Protein AF-A0A820NN60-F1 (afdb_monomer_lite)

Structure (mmCIF, N/CA/C/O backbone):
data_AF-A0A820NN60-F1
#
_entry.id   AF-A0A820NN60-F1
#
loop_
_atom_site.group_PDB
_atom_site.id
_atom_site.type_symbol
_atom_site.label_atom_id
_atom_site.label_alt_id
_atom_site.label_comp_id
_atom_site.label_asym_id
_atom_site.label_entity_id
_atom_site.label_seq_id
_atom_site.pdbx_PDB_ins_code
_atom_site.Cartn_x
_atom_site.Cartn_y
_atom_site.Cartn_z
_atom_site.occupancy
_atom_site.B_iso_or_equiv
_atom_site.auth_seq_id
_atom_site.auth_comp_id
_atom_site.auth_asym_id
_atom_site.auth_atom_id
_atom_site.pdbx_PDB_model_num
ATOM 1 N N . MET A 1 1 ? 10.471 -15.772 -9.011 1.00 35.72 1 MET A N 1
ATOM 2 C CA . MET A 1 1 ? 10.649 -15.099 -10.312 1.00 35.72 1 MET A CA 1
ATOM 3 C C . MET A 1 1 ? 9.968 -13.753 -10.153 1.00 35.72 1 MET A C 1
ATOM 5 O O . MET A 1 1 ? 8.747 -13.706 -10.186 1.00 35.72 1 MET A O 1
ATOM 9 N N . ASP A 1 2 ? 10.733 -12.711 -9.832 1.00 51.88 2 ASP A N 1
ATOM 10 C CA . ASP A 1 2 ? 10.185 -11.373 -9.596 1.00 51.88 2 ASP A CA 1
ATOM 11 C C . ASP A 1 2 ? 9.834 -10.758 -10.947 1.00 51.88 2 ASP A C 1
ATOM 13 O O . ASP A 1 2 ? 10.708 -10.327 -11.696 1.00 51.88 2 ASP A O 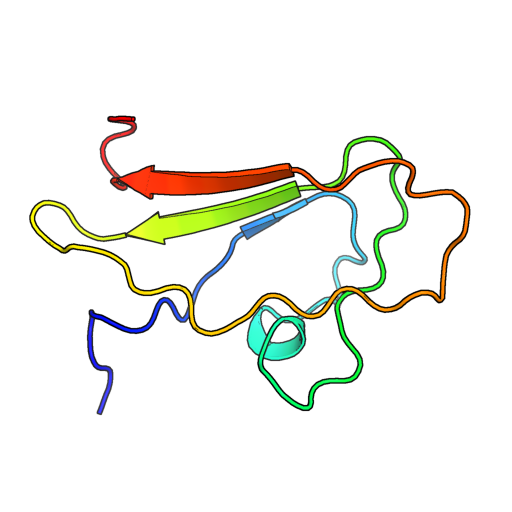1
ATOM 17 N N . SER A 1 3 ? 8.553 -10.802 -11.316 1.00 49.28 3 SER A N 1
ATOM 18 C CA . SER A 1 3 ? 8.102 -10.055 -12.484 1.00 49.28 3 SER A CA 1
ATOM 19 C C . SER A 1 3 ? 8.105 -8.576 -12.097 1.00 49.28 3 SER A C 1
ATOM 21 O O . SER A 1 3 ? 7.352 -8.210 -11.198 1.00 49.28 3 SER A O 1
ATOM 23 N N . PRO A 1 4 ? 8.868 -7.707 -12.783 1.00 55.22 4 PRO A N 1
ATOM 24 C CA . PRO A 1 4 ? 8.933 -6.272 -12.476 1.00 55.22 4 PRO A CA 1
ATOM 25 C C . PRO A 1 4 ? 7.595 -5.540 -12.707 1.00 55.22 4 PRO A C 1
ATOM 27 O O . PRO A 1 4 ? 7.460 -4.359 -12.414 1.00 55.22 4 PRO A O 1
ATOM 30 N N . GLN A 1 5 ? 6.612 -6.264 -13.243 1.00 50.62 5 GLN A N 1
ATOM 31 C CA . GLN A 1 5 ? 5.225 -5.874 -13.476 1.00 50.62 5 GLN A CA 1
ATOM 32 C C . GLN A 1 5 ? 4.384 -5.909 -12.186 1.00 50.62 5 GLN A C 1
ATOM 34 O O . GLN A 1 5 ? 3.368 -5.222 -12.100 1.00 50.62 5 GLN A O 1
ATOM 39 N N . TYR A 1 6 ? 4.798 -6.719 -11.199 1.00 53.50 6 TYR A N 1
ATOM 40 C CA . TYR A 1 6 ? 4.160 -6.827 -9.889 1.00 53.50 6 TYR A CA 1
ATOM 41 C C . TYR A 1 6 ? 4.964 -6.018 -8.879 1.00 53.50 6 TYR A C 1
ATOM 43 O O . TYR A 1 6 ? 6.158 -6.241 -8.678 1.00 53.50 6 TYR A O 1
ATOM 51 N N . ILE A 1 7 ? 4.306 -5.043 -8.260 1.00 61.94 7 ILE A N 1
ATOM 52 C CA . ILE A 1 7 ? 4.975 -4.118 -7.353 1.00 61.94 7 ILE A CA 1
ATOM 53 C C . ILE A 1 7 ? 4.992 -4.740 -5.961 1.00 61.94 7 ILE A C 1
ATOM 55 O O . ILE A 1 7 ? 3.981 -4.769 -5.267 1.00 61.94 7 ILE A O 1
ATOM 59 N N . ASN A 1 8 ? 6.162 -5.241 -5.568 1.00 63.81 8 ASN A N 1
ATOM 60 C CA . ASN A 1 8 ? 6.359 -5.958 -4.306 1.00 63.81 8 ASN A CA 1
ATOM 61 C C . ASN A 1 8 ? 6.652 -5.036 -3.108 1.00 63.81 8 ASN A C 1
ATOM 63 O O . ASN A 1 8 ? 6.689 -5.502 -1.971 1.00 63.81 8 ASN A O 1
ATOM 67 N N . ASN A 1 9 ? 6.861 -3.734 -3.343 1.00 75.25 9 ASN A N 1
ATOM 68 C CA . ASN A 1 9 ? 7.354 -2.803 -2.325 1.00 75.25 9 ASN A CA 1
ATOM 69 C C . ASN A 1 9 ? 6.515 -1.510 -2.243 1.00 75.25 9 ASN A C 1
ATOM 71 O O . ASN A 1 9 ? 7.051 -0.420 -2.459 1.00 75.25 9 ASN A O 1
ATOM 75 N N . PRO A 1 10 ? 5.204 -1.590 -1.948 1.00 80.44 10 PRO A N 1
ATOM 76 C CA . PRO A 1 10 ? 4.428 -0.418 -1.564 1.00 80.44 10 PRO A CA 1
ATOM 77 C C . PRO A 1 10 ? 5.003 0.234 -0.297 1.00 80.44 10 PRO A C 1
ATOM 79 O O . PRO A 1 10 ? 5.445 -0.440 0.635 1.00 80.44 10 PRO A O 1
ATOM 82 N N . ILE A 1 11 ? 4.944 1.560 -0.251 1.00 85.94 11 ILE A N 1
ATOM 83 C CA . ILE A 1 11 ? 5.202 2.369 0.938 1.00 85.94 11 ILE A CA 1
ATOM 84 C C . ILE A 1 11 ? 3.848 2.650 1.587 1.00 85.94 11 ILE A C 1
ATOM 86 O O . ILE A 1 11 ? 2.954 3.200 0.945 1.00 85.94 11 ILE A O 1
ATOM 90 N N . ILE A 1 12 ? 3.696 2.274 2.853 1.00 86.88 12 ILE A N 1
ATOM 91 C CA . ILE A 1 12 ? 2.451 2.422 3.611 1.00 86.88 12 ILE A CA 1
ATOM 92 C C . ILE A 1 12 ? 2.657 3.512 4.662 1.00 86.88 12 ILE A C 1
ATOM 94 O O . ILE A 1 12 ? 3.568 3.423 5.484 1.00 86.88 12 ILE A O 1
ATOM 98 N N . ILE A 1 13 ? 1.809 4.537 4.639 1.00 87.31 13 ILE A N 1
ATOM 99 C CA . ILE A 1 13 ? 1.847 5.676 5.562 1.00 87.31 13 ILE A CA 1
ATOM 100 C C . ILE A 1 13 ? 0.551 5.696 6.371 1.00 87.31 13 ILE A C 1
ATOM 102 O O . ILE A 1 13 ? -0.536 5.507 5.823 1.00 87.31 13 ILE A O 1
ATOM 106 N N . GLY A 1 14 ? 0.669 5.944 7.676 1.00 84.81 14 GLY A N 1
ATOM 107 C CA . GLY A 1 14 ? -0.474 6.033 8.583 1.00 84.81 14 GLY A CA 1
ATOM 108 C C . GLY A 1 14 ? -0.989 4.688 9.105 1.00 84.81 14 GLY A C 1
ATOM 109 O O . GLY A 1 14 ? -2.099 4.624 9.630 1.00 84.81 14 GLY A O 1
ATOM 110 N N . ALA A 1 15 ? -0.200 3.616 8.979 1.00 86.31 15 ALA A N 1
ATOM 111 C CA . ALA A 1 15 ? -0.453 2.301 9.575 1.00 86.31 15 ALA A CA 1
ATOM 112 C C . ALA A 1 15 ? 0.574 1.976 10.681 1.00 86.31 15 ALA A C 1
ATOM 114 O O . ALA A 1 15 ? 1.505 2.742 10.930 1.00 86.31 15 ALA A O 1
ATOM 115 N N . SER A 1 16 ? 0.408 0.836 11.359 1.00 85.94 16 SER A N 1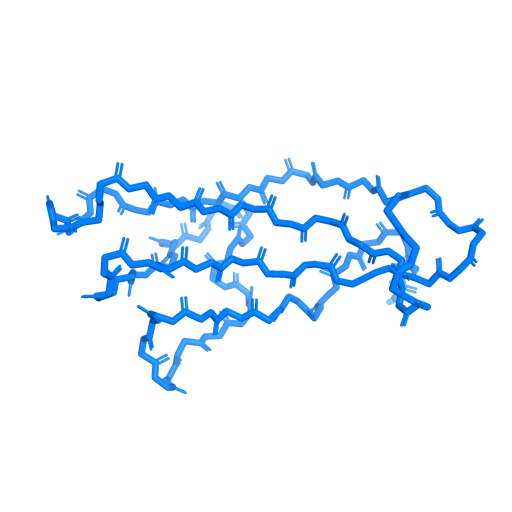
ATOM 116 C CA . SER A 1 16 ? 1.377 0.347 12.355 1.00 85.94 16 SER A CA 1
ATOM 117 C C . SER A 1 16 ? 2.773 0.174 11.741 1.00 85.94 16 SER A C 1
ATOM 119 O O . SER A 1 16 ? 2.886 -0.277 10.603 1.00 85.94 16 SER A O 1
ATOM 121 N N . SER A 1 17 ? 3.847 0.425 12.498 1.00 83.69 17 SER A N 1
ATOM 122 C CA . SER A 1 17 ? 5.222 0.128 12.052 1.00 83.69 17 SER A CA 1
ATOM 123 C C . SER A 1 17 ? 5.491 -1.369 11.854 1.00 83.69 17 SER A C 1
ATOM 125 O O . SER A 1 17 ? 6.492 -1.737 11.247 1.00 83.69 17 SER A O 1
ATOM 127 N N . LEU A 1 18 ? 4.600 -2.228 12.357 1.00 85.38 18 LEU A N 1
ATOM 128 C CA . LEU A 1 18 ? 4.624 -3.676 12.144 1.00 85.38 18 LEU A CA 1
ATOM 129 C C . LEU A 1 18 ? 3.895 -4.108 10.862 1.00 85.38 18 LEU A C 1
ATOM 131 O O . LEU A 1 18 ? 3.890 -5.297 10.558 1.00 85.38 18 LEU A O 1
ATOM 135 N N . THR A 1 19 ? 3.273 -3.173 10.137 1.00 86.69 19 THR A N 1
ATOM 136 C CA . THR A 1 19 ? 2.535 -3.471 8.902 1.00 86.69 19 THR A CA 1
ATOM 137 C C . THR A 1 19 ? 3.500 -3.931 7.815 1.00 86.69 19 THR A C 1
ATOM 139 O O . THR A 1 19 ? 4.452 -3.226 7.469 1.00 86.69 19 THR A O 1
ATOM 142 N N . SER A 1 20 ? 3.224 -5.092 7.237 1.00 85.81 20 SER A N 1
ATOM 143 C CA . SER A 1 20 ? 3.940 -5.633 6.090 1.00 85.81 20 SER A CA 1
ATOM 144 C C . SER A 1 20 ? 3.307 -5.173 4.770 1.00 85.81 20 SER A C 1
ATOM 146 O O . SER A 1 20 ? 2.083 -5.208 4.625 1.00 85.81 20 SER A O 1
ATOM 148 N N . PRO A 1 21 ? 4.114 -4.862 3.739 1.00 81.44 21 PRO A N 1
ATOM 149 C CA . PRO A 1 21 ? 3.645 -4.682 2.367 1.00 81.44 21 PRO A CA 1
ATOM 150 C C . PRO A 1 21 ? 2.736 -5.801 1.850 1.00 81.44 21 PRO A C 1
ATOM 152 O O . PRO A 1 21 ? 1.819 -5.543 1.083 1.00 81.44 21 PRO A O 1
ATOM 155 N N . SER A 1 22 ? 2.937 -7.047 2.283 1.00 82.25 22 SER A N 1
ATOM 156 C CA . SER A 1 22 ? 2.104 -8.176 1.850 1.00 82.25 22 SER A CA 1
ATOM 157 C C . SER A 1 22 ? 0.650 -8.086 2.325 1.00 82.25 22 SER A C 1
ATOM 159 O O . SER A 1 22 ? -0.201 -8.826 1.834 1.00 82.25 22 SER A O 1
ATOM 161 N N . GLU A 1 23 ? 0.347 -7.207 3.281 1.00 83.88 23 GLU A N 1
ATOM 162 C CA . GLU A 1 23 ? -1.001 -7.031 3.817 1.00 83.88 23 GLU A CA 1
ATOM 163 C C . GLU A 1 23 ? -1.967 -6.359 2.830 1.00 83.88 23 GLU A C 1
ATOM 165 O O . GLU A 1 23 ? -3.175 -6.485 2.999 1.00 83.88 23 GLU A O 1
ATOM 170 N N . ILE A 1 24 ? -1.478 -5.716 1.758 1.00 79.56 24 ILE A N 1
ATOM 171 C CA . ILE A 1 24 ? -2.355 -5.158 0.707 1.00 79.56 24 ILE A CA 1
ATOM 172 C C . ILE A 1 24 ? -2.779 -6.188 -0.352 1.00 79.56 24 ILE A C 1
ATOM 174 O O . ILE A 1 24 ? -3.627 -5.882 -1.195 1.00 79.56 24 ILE A O 1
ATOM 178 N N . ASN A 1 25 ? -2.184 -7.386 -0.337 1.00 77.81 25 ASN A N 1
ATOM 179 C CA . ASN A 1 25 ? -2.400 -8.405 -1.360 1.00 77.81 25 ASN A CA 1
ATOM 180 C C . ASN A 1 25 ? -3.821 -8.999 -1.301 1.00 77.81 25 ASN A C 1
ATOM 182 O O . ASN A 1 25 ? -4.420 -9.069 -0.222 1.00 77.81 25 ASN A O 1
ATOM 186 N N . PRO A 1 26 ? -4.353 -9.497 -2.437 1.00 70.06 26 PRO A N 1
ATOM 187 C CA . PRO A 1 26 ? -5.627 -10.206 -2.440 1.00 70.06 26 PRO A CA 1
ATOM 188 C C . PRO A 1 26 ? -5.621 -11.375 -1.446 1.00 70.06 26 PRO A C 1
ATOM 190 O O . PRO A 1 26 ? -4.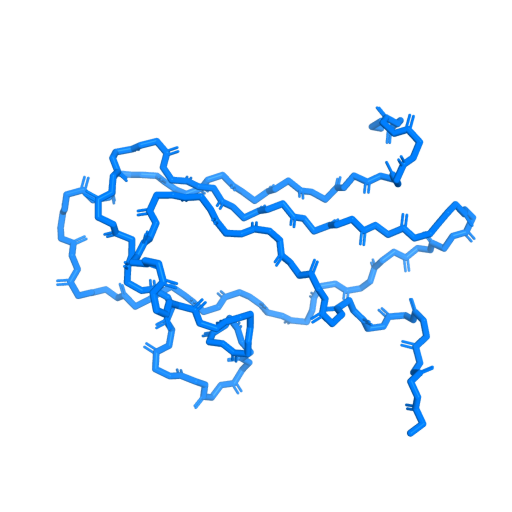667 -12.149 -1.392 1.00 70.06 26 PRO A O 1
ATOM 193 N N . GLY A 1 27 ? -6.705 -11.517 -0.6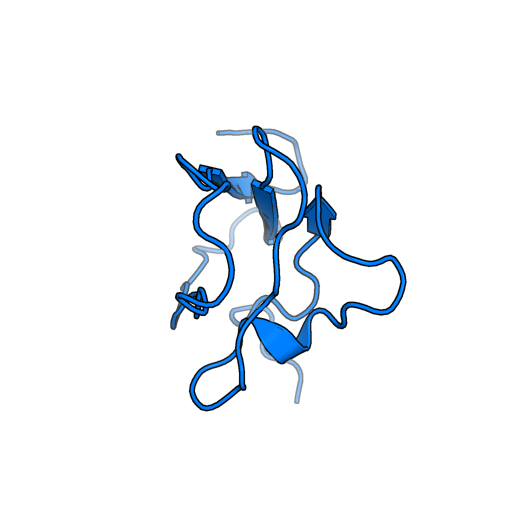80 1.00 72.75 27 GLY A N 1
ATOM 194 C CA . GLY A 1 27 ? -6.856 -12.583 0.318 1.00 72.75 27 GLY A CA 1
ATOM 195 C C . GLY A 1 27 ? -6.135 -12.334 1.646 1.00 72.75 27 GLY A C 1
ATOM 196 O O . GLY A 1 27 ? -6.214 -13.186 2.527 1.00 72.75 27 GLY A O 1
ATOM 197 N N . SER A 1 28 ? -5.460 -11.192 1.804 1.00 80.50 28 SER A N 1
ATOM 198 C CA . SER A 1 28 ? -4.944 -10.754 3.099 1.00 80.50 28 SER A CA 1
ATOM 199 C C . SER A 1 28 ? -6.044 -10.172 3.992 1.00 80.50 28 SER A C 1
ATOM 201 O O . SER A 1 28 ? -7.096 -9.745 3.513 1.00 80.50 28 SER A O 1
ATOM 203 N N . ASP A 1 29 ? -5.757 -10.087 5.292 1.00 80.38 29 ASP A N 1
ATOM 204 C CA . ASP A 1 29 ? -6.588 -9.393 6.279 1.00 80.38 29 ASP A CA 1
ATOM 205 C C . ASP A 1 29 ? -6.664 -7.875 6.041 1.00 80.38 29 ASP A C 1
ATOM 207 O O . ASP A 1 29 ? -7.518 -7.215 6.641 1.00 80.38 29 ASP A O 1
ATOM 211 N N . GLY A 1 30 ? -5.813 -7.335 5.161 1.00 79.50 30 GLY A N 1
ATOM 212 C CA . GLY A 1 30 ? -5.776 -5.926 4.793 1.00 79.50 30 GLY A CA 1
ATOM 213 C C . GLY A 1 30 ? -4.977 -5.065 5.777 1.00 79.50 30 GLY A C 1
ATOM 214 O O . GLY A 1 30 ? -4.758 -5.439 6.926 1.00 79.50 30 GLY A O 1
ATOM 215 N N . VAL A 1 31 ? -4.584 -3.868 5.338 1.00 82.38 31 VAL A N 1
ATOM 216 C CA . VAL A 1 31 ? -3.822 -2.915 6.164 1.00 82.38 31 VAL A CA 1
ATOM 217 C C . VAL A 1 31 ? -4.730 -2.104 7.092 1.00 82.38 31 VAL A C 1
ATOM 219 O O . VAL A 1 31 ? -5.603 -1.366 6.639 1.00 82.38 31 VAL A O 1
ATOM 222 N N . ASP A 1 32 ? -4.483 -2.170 8.399 1.00 82.38 32 ASP A N 1
ATOM 223 C CA . ASP A 1 32 ? -5.204 -1.377 9.402 1.00 82.38 32 ASP A CA 1
ATOM 224 C C . ASP A 1 32 ? -4.580 0.018 9.588 1.00 82.38 32 ASP A C 1
ATOM 226 O O . ASP A 1 32 ? -3.655 0.232 10.379 1.00 82.38 32 ASP A O 1
ATOM 230 N N . PHE A 1 33 ? -5.116 0.984 8.845 1.00 82.44 33 PHE A N 1
ATOM 231 C CA . PHE A 1 33 ? -4.740 2.390 8.937 1.00 82.44 33 PHE A CA 1
ATOM 232 C C . PHE A 1 33 ? -5.269 3.041 10.224 1.00 82.44 33 PHE A C 1
ATOM 234 O O . PHE A 1 33 ? -6.434 2.893 10.602 1.00 82.44 33 PHE A O 1
ATOM 241 N N . LYS A 1 34 ? -4.400 3.788 10.907 1.00 80.88 34 LYS A N 1
ATOM 242 C CA . LYS A 1 34 ? -4.676 4.478 12.177 1.00 80.88 34 LYS A CA 1
ATOM 243 C C . LYS A 1 34 ? -4.803 5.990 12.020 1.00 80.88 34 LYS A C 1
ATOM 245 O O . LYS A 1 34 ? -5.367 6.640 12.899 1.00 80.88 34 LYS A O 1
ATOM 250 N N . GLU A 1 35 ? -4.308 6.549 10.918 1.00 81.19 35 GLU A N 1
ATOM 251 C CA . GLU A 1 35 ? -4.260 7.994 10.701 1.00 81.19 35 GLU A CA 1
ATOM 252 C C . GLU A 1 35 ? -5.285 8.478 9.669 1.00 81.19 35 GLU A C 1
ATOM 254 O O . GLU A 1 35 ? -5.599 7.796 8.692 1.00 81.19 35 GLU A O 1
ATOM 259 N N . LYS A 1 36 ? -5.774 9.712 9.851 1.00 75.06 36 LYS A N 1
ATOM 260 C CA . LYS A 1 36 ? -6.783 10.331 8.974 1.00 75.06 36 LYS A CA 1
ATOM 261 C C . LYS A 1 36 ? -6.293 10.553 7.536 1.00 75.06 36 LYS A C 1
ATOM 263 O O . LYS A 1 36 ? -7.102 10.531 6.617 1.00 75.06 36 LYS A O 1
ATOM 268 N N . ASN A 1 37 ? -4.9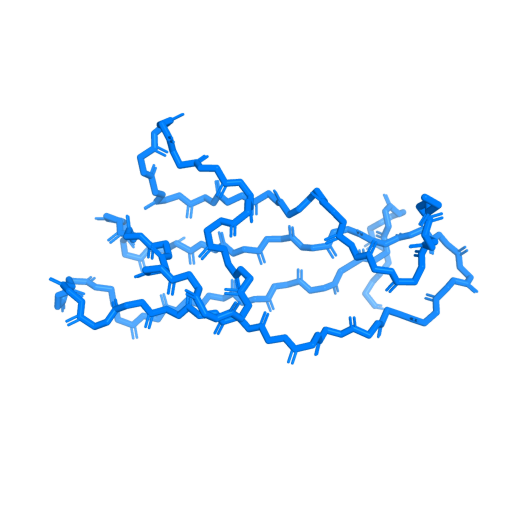89 10.771 7.355 1.00 79.38 37 ASN A N 1
ATOM 269 C CA . ASN A 1 37 ? -4.358 11.061 6.062 1.00 79.38 37 ASN A CA 1
ATOM 270 C C . ASN A 1 37 ? -3.449 9.909 5.616 1.00 79.38 37 ASN A C 1
ATOM 272 O O . ASN A 1 37 ? -2.334 10.128 5.146 1.00 79.38 37 ASN A O 1
ATOM 276 N N . SER A 1 38 ? -3.919 8.681 5.815 1.00 84.25 38 SER A N 1
ATOM 277 C CA . SER A 1 38 ? -3.178 7.486 5.434 1.00 84.25 38 SER A CA 1
ATOM 278 C C . SER A 1 38 ? -3.053 7.349 3.916 1.00 84.25 38 SER A C 1
ATOM 280 O O . SER A 1 38 ? -3.951 7.740 3.160 1.00 84.25 38 SER A O 1
ATOM 282 N N . SER A 1 39 ? -1.945 6.772 3.458 1.00 83.81 39 SER A N 1
ATOM 283 C CA . SER A 1 39 ? -1.697 6.580 2.031 1.00 83.81 39 SER A CA 1
ATOM 284 C C . SER A 1 39 ? -0.894 5.321 1.737 1.00 83.81 39 SER A C 1
ATOM 286 O O . SER A 1 39 ? -0.145 4.811 2.573 1.00 83.81 39 SER A O 1
ATOM 288 N N . VAL A 1 40 ? -1.071 4.825 0.515 1.00 85.00 40 VAL A N 1
ATOM 289 C CA . VAL A 1 40 ? -0.240 3.769 -0.061 1.00 85.00 40 VAL A CA 1
ATOM 290 C C . VAL A 1 40 ? 0.402 4.334 -1.316 1.00 85.00 40 VAL A C 1
ATOM 292 O O . VAL A 1 40 ? -0.296 4.740 -2.248 1.00 85.00 40 VAL A O 1
ATOM 295 N N . ILE A 1 41 ? 1.730 4.372 -1.332 1.00 83.00 41 ILE A N 1
ATOM 296 C CA . ILE A 1 41 ? 2.516 4.811 -2.483 1.00 83.00 41 ILE A CA 1
ATOM 297 C C . ILE A 1 41 ? 3.122 3.577 -3.127 1.00 83.00 41 ILE A C 1
ATOM 299 O O . ILE A 1 41 ? 3.807 2.792 -2.474 1.00 83.00 41 ILE A O 1
ATOM 303 N N . ILE A 1 42 ? 2.868 3.409 -4.415 1.00 80.25 42 ILE A N 1
ATOM 304 C CA . ILE A 1 42 ? 3.268 2.227 -5.164 1.00 80.25 42 ILE A CA 1
ATOM 305 C C . ILE A 1 42 ? 4.238 2.681 -6.263 1.00 80.25 42 ILE A C 1
ATOM 307 O O . ILE A 1 42 ? 3.789 3.117 -7.329 1.00 80.25 42 ILE A O 1
ATOM 311 N N . PRO A 1 43 ? 5.561 2.647 -6.003 1.00 75.81 43 PRO A N 1
ATOM 312 C CA . PRO A 1 43 ? 6.552 3.062 -6.983 1.00 75.81 43 PRO A CA 1
ATOM 313 C C . PRO A 1 43 ? 6.718 1.998 -8.070 1.00 75.81 43 PRO A C 1
ATOM 315 O O . PRO A 1 43 ? 6.775 0.803 -7.777 1.00 75.81 43 PRO A O 1
ATOM 318 N N . PHE A 1 44 ? 6.856 2.430 -9.321 1.00 75.56 44 PHE A N 1
ATOM 319 C CA . PHE A 1 44 ? 7.185 1.541 -10.437 1.00 75.56 44 PHE A CA 1
ATOM 320 C C . PHE A 1 44 ? 8.414 2.025 -11.209 1.00 75.56 44 PHE A C 1
ATOM 322 O O . PHE A 1 44 ? 8.761 3.209 -11.198 1.00 75.56 44 PHE A O 1
ATOM 329 N N . ALA A 1 45 ? 9.107 1.084 -11.853 1.00 74.81 45 ALA A N 1
ATOM 330 C CA . ALA A 1 45 ? 10.296 1.385 -12.637 1.00 74.81 45 ALA A CA 1
ATOM 331 C C . ALA A 1 45 ? 9.941 2.194 -13.899 1.00 74.81 45 ALA A C 1
ATOM 333 O O . ALA A 1 45 ? 8.906 1.929 -14.514 1.00 74.81 45 ALA A O 1
ATOM 334 N N . PRO A 1 46 ? 10.803 3.131 -14.332 1.00 72.62 46 PRO A N 1
ATOM 335 C CA . PRO A 1 46 ? 10.569 3.882 -15.555 1.00 72.62 46 PRO A CA 1
ATOM 336 C C . PRO A 1 46 ? 10.341 3.002 -16.782 1.00 72.62 46 PRO A C 1
ATOM 338 O O . PRO A 1 46 ? 10.991 1.969 -16.949 1.00 72.62 46 PRO A O 1
ATOM 341 N N . GLY A 1 47 ? 9.423 3.424 -17.652 1.00 73.94 47 GLY A N 1
ATOM 342 C CA . GLY A 1 47 ? 9.082 2.686 -18.874 1.00 73.94 47 GLY A CA 1
ATOM 343 C C . GLY A 1 47 ? 8.289 1.389 -18.657 1.00 73.94 47 GLY A C 1
ATOM 344 O O . GLY A 1 47 ? 8.075 0.654 -19.621 1.00 73.94 47 GLY A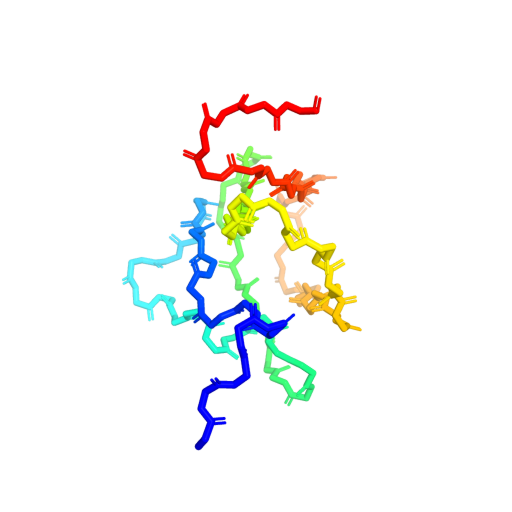 O 1
ATOM 345 N N . ILE A 1 48 ? 7.831 1.106 -17.431 1.00 72.19 48 ILE A N 1
ATOM 346 C CA . ILE A 1 48 ? 6.890 0.018 -17.136 1.00 72.19 48 ILE A CA 1
ATOM 347 C C . ILE A 1 48 ? 5.488 0.591 -16.941 1.00 72.19 48 ILE A C 1
ATOM 349 O O . ILE A 1 48 ? 5.302 1.581 -16.242 1.00 72.19 48 ILE A O 1
ATOM 353 N N . THR A 1 49 ? 4.483 -0.054 -17.532 1.00 72.19 49 THR A N 1
ATOM 354 C CA . THR A 1 49 ? 3.082 0.190 -17.176 1.00 72.19 49 THR A CA 1
ATOM 355 C C . THR A 1 49 ? 2.744 -0.650 -15.944 1.00 72.19 49 THR A C 1
ATOM 357 O O . THR A 1 49 ? 2.747 -1.879 -16.043 1.00 72.19 49 THR A O 1
ATOM 360 N N . PRO A 1 50 ? 2.480 -0.036 -14.779 1.00 65.44 50 PRO A N 1
ATOM 361 C CA . PRO A 1 50 ? 2.146 -0.792 -13.581 1.00 65.44 50 PRO A CA 1
ATOM 362 C C . PRO A 1 50 ? 0.761 -1.432 -13.728 1.00 65.44 50 PRO A C 1
ATOM 364 O O . PRO A 1 50 ? -0.174 -0.803 -14.225 1.00 65.44 50 PRO A O 1
ATOM 367 N N . ILE A 1 51 ? 0.609 -2.667 -13.250 1.00 65.88 51 ILE A N 1
ATOM 368 C CA . ILE A 1 51 ? -0.701 -3.303 -13.079 1.00 65.88 51 ILE A CA 1
ATOM 369 C C . ILE A 1 51 ? -0.950 -3.441 -11.581 1.00 65.88 51 ILE A C 1
ATOM 371 O O . ILE A 1 51 ? -0.259 -4.188 -10.889 1.00 65.88 51 ILE A O 1
ATOM 375 N N . LEU A 1 52 ? -1.955 -2.727 -11.077 1.00 67.50 52 LEU A N 1
ATOM 376 C CA . LEU A 1 52 ? -2.402 -2.869 -9.698 1.00 67.50 52 LEU A CA 1
ATOM 377 C C . LEU A 1 52 ? -3.514 -3.920 -9.639 1.00 67.50 52 LEU A C 1
ATOM 379 O O . LEU A 1 52 ? -4.631 -3.668 -10.081 1.00 67.50 52 LEU A O 1
ATOM 383 N N . ALA A 1 53 ? -3.201 -5.103 -9.108 1.00 58.56 53 ALA A N 1
ATOM 384 C CA . ALA A 1 53 ? -4.153 -6.213 -9.060 1.00 58.56 53 ALA A CA 1
ATOM 385 C C . ALA A 1 53 ? -5.274 -5.990 -8.027 1.00 58.56 53 ALA A C 1
ATOM 387 O O . ALA A 1 53 ? -6.438 -6.257 -8.315 1.00 58.56 53 ALA A O 1
ATOM 388 N N . SER A 1 54 ? -4.940 -5.487 -6.835 1.00 65.31 54 SER A N 1
ATOM 389 C CA . SER A 1 54 ? -5.914 -5.082 -5.814 1.00 65.31 54 SER A CA 1
ATOM 390 C C . SER A 1 54 ? -5.242 -4.293 -4.693 1.00 65.31 54 SER A C 1
ATOM 392 O O . SER A 1 54 ? -4.063 -4.507 -4.422 1.00 65.31 54 SER A O 1
ATOM 394 N N . ILE A 1 55 ? -6.016 -3.479 -3.975 1.00 65.31 55 ILE A N 1
ATOM 395 C CA . ILE A 1 55 ? -5.653 -2.987 -2.641 1.00 65.31 55 ILE A CA 1
ATOM 396 C C . ILE A 1 55 ? -6.780 -3.378 -1.693 1.00 65.31 55 ILE A C 1
ATOM 398 O O . ILE A 1 55 ? -7.913 -2.920 -1.849 1.00 65.31 55 ILE A O 1
ATOM 402 N N . ALA A 1 56 ? -6.471 -4.241 -0.729 1.00 68.12 56 ALA A N 1
ATOM 403 C CA . ALA A 1 56 ? -7.404 -4.606 0.326 1.00 68.12 56 ALA A CA 1
ATOM 404 C C . ALA A 1 56 ? -7.316 -3.596 1.480 1.00 68.12 56 ALA A C 1
ATOM 406 O O . ALA A 1 56 ? -6.273 -3.450 2.118 1.00 68.12 56 ALA A O 1
ATOM 407 N N . VAL A 1 57 ? -8.430 -2.917 1.760 1.00 66.44 57 VAL A N 1
ATOM 408 C CA . VAL A 1 57 ? -8.588 -2.062 2.941 1.00 66.44 57 VAL A CA 1
ATOM 409 C C . VAL A 1 57 ? -9.619 -2.715 3.865 1.00 66.44 57 VAL A C 1
ATOM 411 O O . VAL A 1 57 ? -10.787 -2.823 3.487 1.00 66.44 57 VAL A O 1
ATOM 414 N N . PRO A 1 58 ? -9.232 -3.156 5.071 1.00 64.94 58 PRO A N 1
ATOM 415 C CA . PRO A 1 58 ? -10.157 -3.722 6.028 1.00 64.94 58 PRO A CA 1
ATOM 416 C C . PRO A 1 58 ? -11.025 -2.627 6.638 1.00 64.94 58 PRO A C 1
ATOM 418 O O . PRO A 1 58 ? -10.538 -1.626 7.161 1.00 64.94 58 PRO A O 1
ATOM 421 N N . ASN A 1 59 ? -12.334 -2.864 6.661 1.00 60.91 59 ASN A N 1
ATOM 422 C CA . ASN A 1 59 ? -13.304 -2.010 7.343 1.00 60.91 59 ASN A CA 1
ATOM 423 C C . ASN A 1 59 ? -13.288 -2.243 8.870 1.00 60.91 59 ASN A C 1
ATOM 425 O O . ASN A 1 59 ? -14.310 -2.558 9.476 1.00 60.91 59 ASN A O 1
ATOM 429 N N . LYS A 1 60 ? -12.103 -2.192 9.488 1.00 61.09 60 LYS A N 1
ATOM 430 C CA . LYS A 1 60 ? -11.927 -2.398 10.937 1.00 61.09 60 LYS A CA 1
ATOM 431 C C . LYS A 1 60 ? -11.826 -1.080 11.707 1.00 61.09 60 LYS A C 1
ATOM 433 O O . LYS A 1 60 ? -12.000 -1.083 12.920 1.00 61.09 60 LYS A O 1
ATOM 438 N N . ASN A 1 61 ? -11.575 0.038 11.022 1.00 56.59 61 ASN A N 1
ATOM 439 C CA . ASN A 1 61 ? -11.285 1.316 11.662 1.00 56.59 61 ASN A CA 1
ATOM 440 C C . ASN A 1 61 ? -12.099 2.458 11.033 1.00 56.59 61 ASN A C 1
ATOM 442 O O . ASN A 1 61 ? -11.828 2.899 9.920 1.00 56.59 61 ASN A O 1
ATOM 446 N N . THR A 1 62 ? -13.100 2.955 11.763 1.00 53.66 62 THR A N 1
ATOM 447 C CA . THR A 1 62 ? -14.056 3.979 11.295 1.00 53.66 62 THR A CA 1
ATOM 448 C C . THR A 1 62 ? -13.479 5.398 11.237 1.00 53.66 62 THR A C 1
ATOM 450 O O . THR A 1 62 ? -14.171 6.317 10.817 1.00 53.66 62 THR A O 1
ATOM 453 N N . ASN A 1 63 ? -12.231 5.598 11.674 1.00 59.28 63 ASN A N 1
ATOM 454 C CA . ASN A 1 63 ? -11.568 6.910 11.703 1.00 59.28 63 ASN A CA 1
ATOM 455 C C . ASN A 1 63 ? -10.813 7.243 10.404 1.00 59.28 63 ASN A C 1
ATOM 457 O O . ASN A 1 63 ? -10.269 8.341 10.259 1.00 59.28 63 ASN A O 1
ATOM 461 N N . VAL A 1 64 ? -10.767 6.298 9.464 1.00 61.62 64 VAL A N 1
ATOM 462 C CA . VAL A 1 64 ? -10.136 6.469 8.157 1.00 61.62 64 VAL A CA 1
ATOM 463 C C . VAL A 1 64 ? -11.210 6.934 7.183 1.00 61.62 64 VAL A C 1
ATOM 465 O O . VAL A 1 64 ? -11.967 6.138 6.637 1.00 61.62 64 VAL A O 1
ATOM 468 N N . ASN A 1 65 ? -11.304 8.248 6.988 1.00 64.06 65 ASN A N 1
ATOM 469 C CA . ASN A 1 65 ? -12.306 8.825 6.089 1.00 64.06 65 ASN A CA 1
ATOM 470 C C . ASN A 1 65 ? -11.952 8.631 4.607 1.00 64.06 65 ASN A C 1
ATOM 472 O O . ASN A 1 65 ? -12.843 8.637 3.763 1.00 64.06 65 ASN A O 1
ATOM 476 N N . ASN A 1 66 ? -10.659 8.526 4.285 1.00 68.56 66 ASN A N 1
ATOM 477 C CA . ASN A 1 66 ? -10.157 8.371 2.925 1.00 68.56 66 ASN A CA 1
ATOM 478 C C . ASN A 1 66 ? -8.774 7.708 2.945 1.00 68.56 66 ASN A C 1
ATOM 480 O O . ASN A 1 66 ? -7.987 7.962 3.857 1.00 68.56 66 ASN A O 1
ATOM 484 N N . ILE A 1 67 ? -8.464 6.914 1.921 1.00 69.69 67 ILE A N 1
ATOM 485 C CA . ILE A 1 67 ? -7.106 6.422 1.658 1.00 69.69 67 ILE A CA 1
ATOM 486 C C . ILE A 1 67 ? -6.734 6.868 0.256 1.00 69.69 67 ILE A C 1
ATOM 488 O O . ILE A 1 67 ? -7.428 6.552 -0.711 1.00 69.69 67 ILE A O 1
ATOM 492 N N . THR A 1 68 ? -5.625 7.592 0.149 1.00 78.19 68 THR A N 1
ATOM 493 C CA . THR A 1 68 ? -5.082 7.973 -1.153 1.00 78.19 68 THR A CA 1
ATOM 494 C C . THR A 1 68 ? -4.128 6.890 -1.628 1.00 78.19 68 THR A C 1
ATOM 496 O O . THR A 1 68 ? -3.145 6.570 -0.957 1.00 78.19 68 THR A O 1
ATOM 499 N N . VAL A 1 69 ? -4.421 6.341 -2.802 1.00 76.88 69 VAL A N 1
ATOM 500 C CA . VAL A 1 69 ? -3.526 5.429 -3.510 1.00 76.88 69 VAL A CA 1
ATOM 501 C C . VAL A 1 69 ? -2.813 6.231 -4.582 1.00 76.88 69 VAL A C 1
ATOM 503 O O . VAL A 1 69 ? -3.452 6.738 -5.504 1.00 76.88 69 VAL A O 1
ATOM 506 N N . THR A 1 70 ? -1.494 6.327 -4.465 1.00 80.38 70 THR A N 1
ATOM 507 C CA . THR A 1 70 ? -0.667 7.035 -5.441 1.00 80.38 70 THR A CA 1
ATOM 508 C C . THR A 1 70 ? 0.228 6.033 -6.157 1.00 80.38 70 THR A C 1
ATOM 510 O O . THR A 1 70 ? 1.076 5.388 -5.541 1.00 80.38 70 THR A O 1
ATOM 513 N N . ILE A 1 71 ? 0.041 5.910 -7.470 1.00 76.44 71 ILE A N 1
ATOM 514 C CA . ILE A 1 71 ? 0.913 5.131 -8.352 1.00 76.44 71 ILE A CA 1
ATOM 515 C C . ILE A 1 71 ? 1.814 6.138 -9.062 1.00 76.44 71 ILE A C 1
ATOM 517 O O . ILE A 1 71 ? 1.314 7.035 -9.738 1.00 76.44 71 ILE A O 1
ATOM 521 N N . THR A 1 72 ? 3.127 6.046 -8.870 1.00 75.56 72 THR A N 1
ATOM 522 C CA . THR A 1 72 ? 4.067 7.054 -9.392 1.00 75.56 72 THR A CA 1
ATOM 523 C C . THR A 1 72 ? 5.316 6.381 -9.927 1.00 75.56 72 THR A C 1
ATOM 525 O O . THR A 1 72 ? 5.825 5.427 -9.333 1.00 75.56 72 THR A O 1
ATOM 528 N N . GLU A 1 73 ? 5.809 6.874 -11.061 1.00 77.25 73 GLU A N 1
ATOM 529 C CA . GLU A 1 73 ? 7.095 6.440 -11.596 1.00 77.25 73 GLU A CA 1
ATOM 530 C C . GLU A 1 73 ? 8.174 6.796 -10.562 1.00 77.25 73 GLU A C 1
ATOM 532 O O . GLU A 1 73 ? 8.139 7.883 -9.990 1.00 77.25 73 GLU A O 1
ATOM 537 N N . ALA A 1 74 ? 9.149 5.923 -10.296 1.00 64.62 74 ALA A N 1
ATOM 538 C CA . ALA A 1 74 ? 10.189 6.180 -9.286 1.00 64.62 74 ALA A CA 1
ATOM 539 C C . ALA A 1 74 ? 10.989 7.487 -9.524 1.00 64.62 74 ALA A C 1
ATOM 541 O O . ALA A 1 74 ? 11.659 7.981 -8.621 1.00 64.62 74 ALA A O 1
ATOM 542 N N . SER A 1 75 ? 10.895 8.059 -10.729 1.00 66.12 75 SER A N 1
ATOM 543 C CA . SER A 1 75 ? 11.417 9.375 -11.121 1.00 66.12 75 SER A CA 1
ATOM 544 C C . SER A 1 75 ? 10.623 10.571 -10.553 1.00 66.12 75 SER A C 1
ATOM 546 O O . SER A 1 75 ? 11.066 11.711 -10.687 1.00 66.12 75 SER A O 1
ATOM 548 N N . GLY A 1 76 ? 9.446 10.338 -9.961 1.00 52.53 76 GLY A N 1
ATOM 549 C CA . GLY A 1 76 ? 8.503 11.369 -9.520 1.00 52.53 76 GLY A CA 1
ATOM 550 C C . GLY A 1 76 ? 7.606 11.928 -10.629 1.00 52.53 76 GLY A C 1
ATOM 551 O O . GLY A 1 76 ? 6.868 12.882 -10.381 1.00 52.53 76 GLY A O 1
ATOM 552 N N . LYS A 1 77 ? 7.653 11.372 -11.847 1.00 54.53 77 LYS A N 1
ATOM 553 C CA . LYS A 1 77 ? 6.766 11.781 -12.939 1.00 54.53 77 LYS A CA 1
ATOM 554 C C . LYS A 1 77 ? 5.385 11.144 -12.746 1.00 54.53 77 LYS A C 1
ATOM 556 O O . LYS A 1 77 ? 5.272 9.924 -12.613 1.00 54.53 77 LYS A O 1
ATOM 561 N N . ILE A 1 78 ? 4.365 11.999 -12.675 1.00 48.06 78 ILE A N 1
ATOM 562 C CA . ILE A 1 78 ? 2.944 11.621 -12.661 1.00 48.06 78 ILE A CA 1
ATOM 563 C C . ILE A 1 78 ? 2.464 11.516 -14.106 1.00 48.06 78 ILE A C 1
ATOM 565 O O . ILE A 1 78 ? 2.790 12.442 -14.888 1.00 48.06 78 ILE A O 1
#

Secondary structure (DSSP, 8-state):
---TTS----EEESB-TT--GGGGSTTS----B-STT-EEEEEE-TT-----------TT-TT----EEEEEETTS--

Sequence (78 aa):
MDSPQYINNPIIIGASSLTSPSEINPGSDGVDFKEKNSSVIIPFAPGITPILASIAVPNKNTNVNNITVTITEASGKI

Foldseek 3Di:
DDDLLAQLDKDKAQFDPPDHSCQQDPPHQATDGHDQAIEIEGEHEPPHDHDDPTGDHHPPDPSHPDYYYHYAYPVRHD

Radius of gyration: 12.82 Å; chains: 1; bounding box: 26×27×31 Å

pLDDT: mean 71.99, std 11.63, range [35.72, 87.31]

Organism: NCBI:txid392033